Protein AF-A0A8E0MFL0-F1 (afdb_monomer_lite)

Organism: NCBI:txid1256207

Sequence (72 aa):
MALTLVLNDFSGPLDLLWHLIRTNEVDIYDIPIAEITAQYLDYLHQMQDLALDVAGDYFVMAANLMVLKSRL

Foldseek 3Di:
DDPPCPPDPQPAQVSVLVVLCVVVVDDPVDDPLVVSLVVLVVVVVVVVVVPDPPDVRSVVVSVVSVVVVVVD

Secondary structure (DSSP, 8-state):
----------SSHHHHHHHHHHHTT--TTS--HHHHHHHHHHHHHHHHHTT----HHHHHHHHHHHHHHHH-

pLDDT: mean 73.68, std 15.13, range [33.97, 90.69]

Radius of gyration: 13.29 Å; chains: 1; bounding box: 28×21×48 Å

InterPro domains:
  IPR003768 Segregation and condensation protein A [PF02616] (20-71)
  IPR003768 Segregation and condensation protein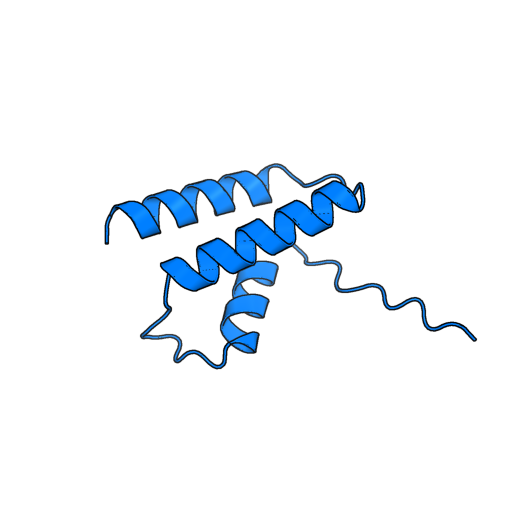 A [PTHR33969] (2-71)

Structure (mmCIF, N/CA/C/O backbone):
data_AF-A0A8E0MFL0-F1
#
_entry.id   AF-A0A8E0MFL0-F1
#
loop_
_atom_site.group_PDB
_atom_site.id
_atom_site.type_symbol
_atom_site.label_atom_id
_atom_site.label_alt_id
_atom_site.label_comp_id
_atom_site.label_asym_id
_atom_site.label_entity_id
_atom_site.label_seq_id
_atom_site.pdbx_PDB_ins_code
_atom_site.Cartn_x
_atom_site.Cartn_y
_atom_site.Cartn_z
_atom_site.occupancy
_atom_site.B_iso_or_equiv
_atom_site.auth_seq_id
_atom_site.auth_comp_id
_atom_site.auth_asym_id
_atom_site.auth_atom_id
_atom_site.pdbx_PDB_model_num
ATOM 1 N N . MET A 1 1 ? -5.405 -9.430 -33.141 1.00 37.00 1 MET A N 1
ATOM 2 C CA . MET A 1 1 ? -4.629 -8.440 -32.368 1.00 37.00 1 MET A CA 1
ATOM 3 C C . MET A 1 1 ? -4.773 -8.826 -30.911 1.00 37.00 1 MET A C 1
ATOM 5 O O . MET A 1 1 ? -5.885 -8.771 -30.408 1.00 37.00 1 MET A O 1
ATOM 9 N N . ALA A 1 2 ? -3.715 -9.342 -30.286 1.00 40.75 2 ALA A N 1
ATOM 10 C CA . ALA A 1 2 ? -3.730 -9.569 -28.846 1.0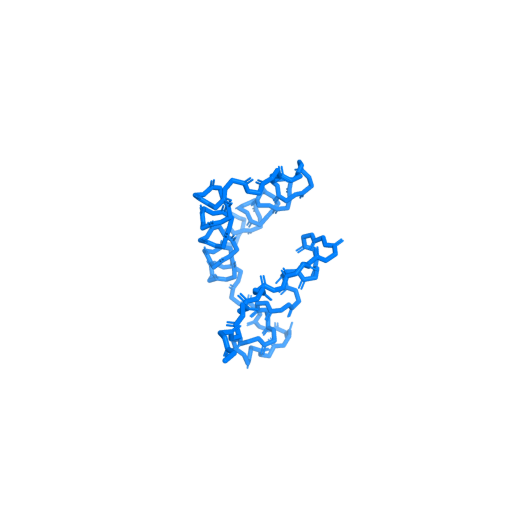0 40.75 2 ALA A CA 1
ATOM 11 C C . ALA A 1 2 ? -3.601 -8.193 -28.187 1.00 40.75 2 ALA A C 1
ATOM 13 O O . ALA A 1 2 ? -2.618 -7.496 -28.433 1.00 40.75 2 ALA A O 1
ATOM 14 N N . LEU A 1 3 ? -4.624 -7.766 -27.444 1.00 37.97 3 LEU A N 1
ATOM 15 C CA . LEU A 1 3 ? -4.478 -6.626 -26.550 1.00 37.97 3 LEU A CA 1
ATOM 16 C C . LEU A 1 3 ? -3.488 -7.066 -25.472 1.00 37.97 3 LEU A C 1
ATOM 18 O O . LEU A 1 3 ? -3.837 -7.851 -24.592 1.00 37.97 3 LEU A O 1
ATOM 22 N N . THR A 1 4 ? -2.249 -6.597 -25.560 1.00 33.97 4 THR A N 1
ATOM 23 C CA . THR A 1 4 ? -1.347 -6.621 -24.415 1.00 33.97 4 THR A CA 1
ATOM 24 C C . THR A 1 4 ? -1.939 -5.649 -23.404 1.00 33.97 4 THR A C 1
ATOM 26 O O . THR A 1 4 ? -1.816 -4.435 -23.544 1.00 33.97 4 THR A O 1
ATOM 29 N N . LEU A 1 5 ? -2.690 -6.189 -22.448 1.00 36.84 5 LEU A N 1
ATOM 30 C CA . LEU A 1 5 ? -3.209 -5.470 -21.293 1.00 36.84 5 LEU A CA 1
ATOM 31 C C . LEU A 1 5 ? -2.000 -5.117 -20.416 1.00 36.84 5 LEU A C 1
ATOM 33 O O . LEU A 1 5 ? -1.601 -5.888 -19.550 1.00 36.84 5 LEU A O 1
ATOM 37 N N . VAL A 1 6 ? -1.352 -3.990 -20.714 1.00 45.84 6 VAL A N 1
ATOM 38 C CA . VAL A 1 6 ? -0.332 -3.401 -19.842 1.00 45.84 6 VAL A CA 1
ATOM 39 C C . VAL A 1 6 ? -1.098 -2.794 -18.672 1.00 45.84 6 VAL A C 1
ATOM 41 O O . VAL A 1 6 ? -1.684 -1.719 -18.788 1.00 45.84 6 VAL A O 1
ATOM 44 N N . LEU A 1 7 ? -1.217 -3.552 -17.583 1.00 48.50 7 LEU A N 1
ATOM 45 C CA . LEU A 1 7 ? -1.863 -3.099 -16.357 1.00 48.50 7 LEU A CA 1
ATOM 46 C C . LEU A 1 7 ? -0.960 -2.047 -15.694 1.00 48.50 7 LEU A C 1
ATOM 48 O O . LEU A 1 7 ? -0.052 -2.381 -14.949 1.00 48.50 7 LEU A O 1
ATOM 52 N N . ASN A 1 8 ? -1.244 -0.786 -16.029 1.00 56.47 8 ASN A N 1
ATOM 53 C CA . ASN A 1 8 ? -0.921 0.459 -15.327 1.00 56.47 8 ASN A CA 1
ATOM 54 C C . ASN A 1 8 ? 0.548 0.675 -14.904 1.00 56.47 8 ASN A C 1
ATOM 56 O O . ASN A 1 8 ? 0.968 0.277 -13.819 1.00 56.47 8 ASN A O 1
ATOM 60 N N . ASP A 1 9 ? 1.278 1.457 -15.709 1.00 63.72 9 ASP A N 1
ATOM 61 C CA . ASP A 1 9 ? 2.494 2.170 -15.292 1.00 63.72 9 ASP A CA 1
ATOM 62 C C . ASP A 1 9 ? 2.123 3.258 -14.266 1.00 63.72 9 ASP A C 1
ATOM 64 O O . ASP A 1 9 ? 1.945 4.432 -14.604 1.00 63.72 9 ASP A O 1
ATOM 68 N N . PHE A 1 10 ? 1.932 2.871 -13.004 1.00 73.62 10 PHE A N 1
ATOM 69 C CA . PHE A 1 10 ? 1.723 3.837 -11.927 1.00 73.62 10 PHE A CA 1
ATOM 70 C C . PHE A 1 10 ? 2.920 4.780 -11.836 1.00 73.62 10 PHE A C 1
ATOM 72 O O . PHE A 1 10 ? 4.077 4.352 -11.806 1.00 73.62 10 PHE A O 1
ATOM 79 N N . SER A 1 11 ? 2.645 6.080 -11.728 1.00 75.06 11 SER A N 1
ATOM 80 C CA . SER A 1 11 ? 3.702 7.102 -11.659 1.00 75.06 11 SER A CA 1
ATOM 81 C C . SER A 1 11 ? 4.410 7.153 -10.293 1.00 75.06 11 SER A C 1
ATOM 83 O O . SER A 1 11 ? 5.271 8.003 -10.072 1.00 75.06 11 SER A O 1
ATOM 85 N N . GLY A 1 12 ? 4.041 6.274 -9.356 1.00 81.00 12 GLY A N 1
ATOM 86 C CA . GLY A 1 12 ? 4.622 6.184 -8.021 1.00 81.00 12 GLY A CA 1
ATOM 87 C C . GLY A 1 12 ? 3.685 5.534 -6.992 1.00 81.00 12 GLY A C 1
ATOM 88 O O . GLY A 1 12 ? 2.532 5.211 -7.295 1.00 81.00 12 GLY A O 1
ATOM 89 N N . PRO A 1 13 ? 4.141 5.396 -5.735 1.00 83.69 13 PRO A N 1
ATOM 90 C CA . PRO A 1 13 ? 3.401 4.696 -4.682 1.00 83.69 13 PRO A CA 1
ATOM 91 C C . PRO A 1 13 ? 2.084 5.377 -4.280 1.00 83.69 13 PRO A C 1
ATOM 93 O O . PRO A 1 13 ? 1.140 4.705 -3.871 1.00 83.69 13 PRO A O 1
ATOM 96 N N . LEU A 1 14 ? 1.994 6.706 -4.409 1.00 86.38 14 LEU A N 1
ATOM 97 C CA . LEU A 1 14 ? 0.766 7.453 -4.111 1.00 86.38 14 LEU A CA 1
ATOM 98 C C . LEU A 1 14 ? -0.325 7.239 -5.163 1.00 86.38 14 LEU A C 1
ATOM 100 O O . LEU A 1 14 ? -1.500 7.206 -4.813 1.00 86.38 14 LEU A O 1
ATOM 104 N N . ASP A 1 15 ? 0.057 7.085 -6.429 1.00 85.00 15 ASP A N 1
ATOM 105 C CA . ASP A 1 15 ? -0.881 6.833 -7.526 1.00 85.00 15 ASP A CA 1
ATOM 106 C C . ASP A 1 15 ? -1.478 5.423 -7.408 1.00 85.00 15 ASP A C 1
ATOM 108 O O . ASP A 1 15 ? -2.692 5.239 -7.490 1.00 85.00 15 ASP A O 1
ATOM 112 N N . LEU A 1 16 ? -0.637 4.443 -7.057 1.00 84.25 16 LEU A N 1
ATOM 113 C CA . LEU A 1 16 ? -1.089 3.101 -6.691 1.00 84.25 16 LEU A CA 1
ATOM 114 C C . LEU A 1 16 ? -2.053 3.140 -5.493 1.00 84.25 16 LEU A C 1
ATOM 116 O O . LEU A 1 16 ? -3.128 2.548 -5.548 1.00 84.25 16 LEU A O 1
ATOM 120 N N . LEU A 1 17 ? -1.722 3.874 -4.427 1.00 85.19 17 LEU A N 1
ATOM 121 C CA . LEU A 1 17 ? -2.623 4.024 -3.280 1.00 85.19 17 LEU A CA 1
ATOM 122 C C . LEU A 1 17 ? -3.958 4.668 -3.656 1.00 85.19 17 LEU A C 1
ATOM 124 O O . LEU A 1 17 ? -5.011 4.182 -3.246 1.00 85.19 17 LEU A O 1
ATOM 128 N N . TRP A 1 18 ? -3.926 5.734 -4.452 1.00 82.81 18 TRP A N 1
ATOM 129 C CA . TRP A 1 18 ? -5.130 6.401 -4.934 1.00 82.81 18 TRP A CA 1
ATOM 130 C C . TRP A 1 18 ? -6.008 5.457 -5.758 1.00 82.81 18 TRP A C 1
ATOM 132 O O . TRP A 1 18 ? -7.229 5.422 -5.586 1.00 82.81 18 TRP A O 1
ATOM 142 N N . HIS A 1 19 ? -5.389 4.644 -6.613 1.00 84.06 19 HIS A N 1
ATOM 143 C CA . HIS A 1 19 ? -6.082 3.615 -7.373 1.00 84.06 19 HIS A CA 1
ATOM 144 C C . HIS A 1 19 ? -6.761 2.580 -6.466 1.00 84.06 19 HIS A C 1
ATOM 146 O O . HIS A 1 19 ? -7.930 2.260 -6.691 1.00 84.06 19 HIS A O 1
ATOM 152 N N . LEU A 1 20 ? -6.071 2.094 -5.431 1.00 81.81 20 LEU A N 1
ATOM 153 C CA . LEU A 1 20 ? -6.624 1.125 -4.479 1.00 81.81 20 LEU A CA 1
ATOM 154 C C . LEU A 1 20 ? -7.780 1.720 -3.665 1.00 81.81 20 LEU A C 1
ATOM 156 O O . LEU A 1 20 ? -8.820 1.082 -3.520 1.00 81.81 20 LEU A O 1
ATOM 160 N N . ILE A 1 21 ? -7.652 2.963 -3.196 1.00 81.06 21 ILE A N 1
ATOM 161 C CA . ILE A 1 21 ? -8.723 3.654 -2.460 1.00 81.06 21 ILE A CA 1
ATOM 162 C C . ILE A 1 21 ? -9.959 3.829 -3.351 1.00 81.06 21 ILE A C 1
ATOM 164 O O . ILE A 1 21 ? -11.074 3.533 -2.926 1.00 81.06 21 ILE A O 1
ATOM 168 N N . ARG A 1 22 ? -9.770 4.243 -4.612 1.00 77.19 22 ARG A N 1
ATOM 169 C CA . ARG A 1 22 ? -10.874 4.441 -5.561 1.00 77.19 22 ARG A CA 1
ATOM 170 C C . ARG A 1 22 ? -11.559 3.131 -5.957 1.00 77.19 22 ARG A C 1
ATOM 172 O O . ARG A 1 22 ? -12.765 3.125 -6.166 1.00 77.19 22 ARG A O 1
ATOM 179 N N . THR A 1 23 ? -10.798 2.045 -6.097 1.00 72.19 23 THR A N 1
ATOM 180 C CA . THR A 1 23 ? -11.320 0.742 -6.550 1.00 72.19 23 THR A CA 1
ATOM 181 C C . THR A 1 23 ? -12.164 0.054 -5.483 1.00 72.19 23 THR A C 1
ATOM 1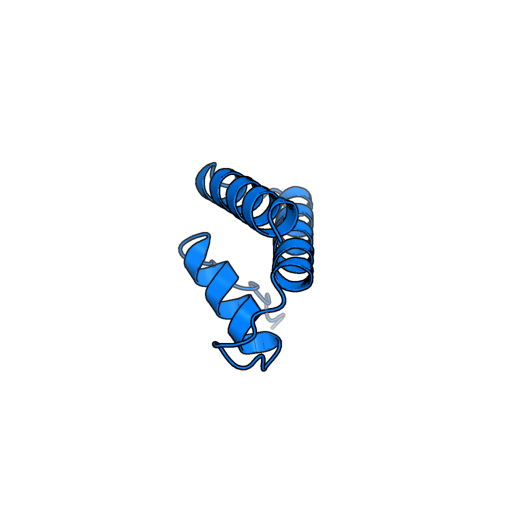83 O O . THR A 1 23 ? -13.124 -0.626 -5.823 1.00 72.19 23 THR A O 1
ATOM 186 N N . ASN A 1 24 ? -11.856 0.267 -4.205 1.00 66.69 24 ASN A N 1
ATOM 187 C CA . ASN A 1 24 ? -12.629 -0.308 -3.106 1.00 66.69 24 ASN A CA 1
ATOM 188 C C . ASN A 1 24 ? -13.895 0.500 -2.751 1.00 66.69 24 ASN A C 1
ATOM 190 O O . ASN A 1 24 ? -14.548 0.168 -1.769 1.00 66.69 24 ASN A O 1
ATOM 194 N N . GLU A 1 25 ? -14.233 1.558 -3.509 1.00 59.91 25 GLU A N 1
ATOM 195 C CA . GLU A 1 25 ? -15.391 2.443 -3.257 1.00 59.91 25 GLU A CA 1
ATOM 196 C C . GLU A 1 25 ? -15.492 2.927 -1.797 1.00 59.91 25 GLU A C 1
ATOM 198 O O . GLU A 1 25 ? -16.575 3.193 -1.278 1.00 59.91 25 GLU A O 1
ATOM 203 N N . VAL A 1 26 ? -14.348 3.039 -1.119 1.00 59.47 26 VAL A N 1
ATOM 204 C CA . VAL A 1 26 ? -14.308 3.396 0.295 1.00 59.47 26 VAL A CA 1
ATOM 205 C C . VAL A 1 26 ? -14.521 4.895 0.424 1.00 59.47 26 VAL A C 1
ATOM 207 O O . VAL A 1 26 ? -13.878 5.688 -0.269 1.00 59.47 26 VAL A O 1
ATOM 210 N N . ASP A 1 27 ? -15.408 5.288 1.335 1.00 58.94 27 ASP A N 1
ATOM 211 C CA . ASP A 1 27 ? -15.518 6.673 1.764 1.00 58.94 27 ASP A CA 1
ATOM 212 C C . ASP A 1 27 ? -14.132 7.154 2.236 1.00 58.94 27 ASP A C 1
ATOM 214 O O . ASP A 1 27 ? -13.501 6.529 3.091 1.00 58.94 27 ASP A O 1
ATOM 218 N N . ILE A 1 28 ? -13.620 8.248 1.662 1.00 57.62 28 ILE A N 1
ATOM 219 C CA . ILE A 1 28 ? -12.248 8.740 1.905 1.00 57.62 28 ILE A CA 1
ATOM 220 C C . ILE A 1 28 ? -11.973 9.064 3.383 1.00 57.62 28 ILE A C 1
ATOM 222 O O . ILE A 1 28 ? -10.819 9.244 3.775 1.00 57.62 28 ILE A O 1
ATOM 226 N N . TYR A 1 29 ? -13.030 9.173 4.190 1.00 57.47 29 TYR A N 1
ATOM 227 C CA . TYR A 1 29 ? -12.975 9.447 5.620 1.00 57.47 29 TYR A CA 1
ATOM 228 C C . TYR A 1 29 ? -12.866 8.186 6.489 1.00 57.47 29 TYR A C 1
ATOM 230 O O . TYR A 1 29 ? -12.466 8.308 7.646 1.00 57.47 29 TYR A O 1
ATOM 238 N N . ASP A 1 30 ? -13.168 7.001 5.951 1.00 65.19 30 ASP A N 1
ATOM 239 C CA . ASP A 1 30 ? -13.134 5.720 6.671 1.00 65.19 30 ASP A CA 1
ATOM 240 C C . ASP A 1 30 ? -12.303 4.688 5.902 1.00 65.19 30 ASP A C 1
ATOM 242 O O . ASP A 1 30 ? -12.773 3.627 5.507 1.00 65.19 30 ASP A O 1
ATOM 246 N N . ILE A 1 31 ? -11.046 5.041 5.619 1.00 69.12 31 ILE A N 1
ATOM 247 C CA . ILE A 1 31 ? -10.128 4.171 4.882 1.00 69.12 31 ILE A CA 1
ATO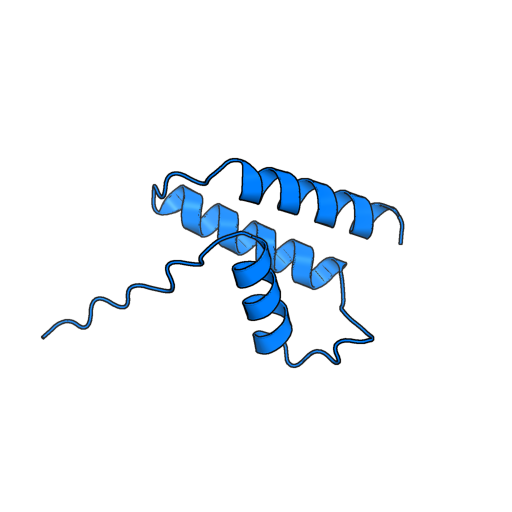M 248 C C . ILE A 1 31 ? -9.712 3.002 5.788 1.00 69.12 31 ILE A C 1
ATOM 250 O O . ILE A 1 31 ? -8.975 3.236 6.754 1.00 69.12 31 ILE A O 1
ATOM 254 N N . PRO A 1 32 ? -10.076 1.739 5.476 1.00 78.81 32 PRO A N 1
ATOM 255 C CA . PRO A 1 32 ? -9.611 0.578 6.218 1.00 78.81 32 PRO A CA 1
ATOM 256 C C . PRO A 1 32 ? -8.119 0.382 5.939 1.00 78.81 32 PRO A C 1
ATOM 258 O O . PRO A 1 32 ? -7.714 -0.352 5.036 1.00 78.81 32 PRO A O 1
ATOM 261 N N . ILE A 1 33 ? -7.271 1.044 6.734 1.00 81.56 33 ILE A N 1
ATOM 262 C CA . ILE A 1 33 ? -5.806 1.020 6.589 1.00 81.56 33 ILE A CA 1
ATOM 263 C C . ILE A 1 33 ? -5.292 -0.419 6.522 1.00 81.56 33 ILE A C 1
ATOM 265 O O . ILE A 1 33 ? -4.397 -0.723 5.738 1.00 81.56 33 ILE A O 1
ATOM 269 N N . ALA A 1 34 ? -5.884 -1.324 7.303 1.00 84.06 34 ALA A N 1
ATOM 270 C CA . ALA A 1 34 ? -5.521 -2.733 7.310 1.00 84.06 34 ALA A CA 1
ATOM 271 C C . ALA A 1 34 ? -5.727 -3.423 5.952 1.00 84.06 34 ALA A C 1
ATOM 273 O O . ALA A 1 34 ? -4.884 -4.240 5.574 1.00 84.06 34 ALA A O 1
ATOM 274 N N . GLU A 1 35 ? -6.811 -3.091 5.251 1.00 84.00 35 GLU A N 1
ATOM 275 C CA . GLU A 1 35 ? -7.186 -3.663 3.959 1.00 84.00 35 GLU A CA 1
ATOM 276 C C . GLU A 1 35 ? -6.367 -3.040 2.827 1.00 84.00 35 GLU A C 1
ATOM 278 O O . GLU A 1 35 ? -5.735 -3.765 2.061 1.00 84.00 35 GLU A O 1
ATOM 283 N N . ILE A 1 36 ? -6.255 -1.708 2.796 1.00 85.00 36 ILE A N 1
ATOM 284 C CA . ILE A 1 36 ? -5.419 -1.001 1.812 1.00 85.00 36 ILE A CA 1
ATOM 285 C C . ILE A 1 36 ? -3.956 -1.436 1.916 1.00 85.00 36 ILE A C 1
ATOM 287 O O . ILE A 1 36 ? -3.304 -1.653 0.899 1.00 85.00 36 ILE A O 1
ATOM 291 N N . THR A 1 37 ? -3.439 -1.625 3.135 1.00 87.19 37 THR A N 1
ATOM 292 C CA . THR A 1 37 ? -2.074 -2.136 3.336 1.00 87.19 37 THR A CA 1
ATOM 293 C C . THR A 1 37 ? -1.910 -3.534 2.743 1.00 87.19 37 THR A C 1
ATOM 295 O O . THR A 1 37 ? -0.890 -3.808 2.119 1.00 87.19 37 THR A O 1
ATOM 298 N N . ALA A 1 38 ? -2.892 -4.421 2.931 1.00 87.50 38 ALA A N 1
ATOM 299 C CA . ALA A 1 38 ? -2.824 -5.785 2.411 1.00 87.50 38 ALA A CA 1
ATOM 300 C C . ALA A 1 38 ? -2.822 -5.783 0.877 1.00 87.50 38 ALA A C 1
ATOM 302 O O . ALA A 1 38 ? -1.926 -6.355 0.265 1.00 87.50 38 ALA A O 1
ATOM 303 N N . GLN A 1 39 ? -3.745 -5.037 0.270 1.00 85.62 39 GLN A N 1
ATOM 304 C CA . GLN A 1 39 ? -3.839 -4.925 -1.185 1.00 85.62 39 GLN A CA 1
ATOM 305 C C . GLN A 1 39 ? -2.596 -4.272 -1.804 1.00 85.62 39 GLN A C 1
ATOM 307 O O . GLN A 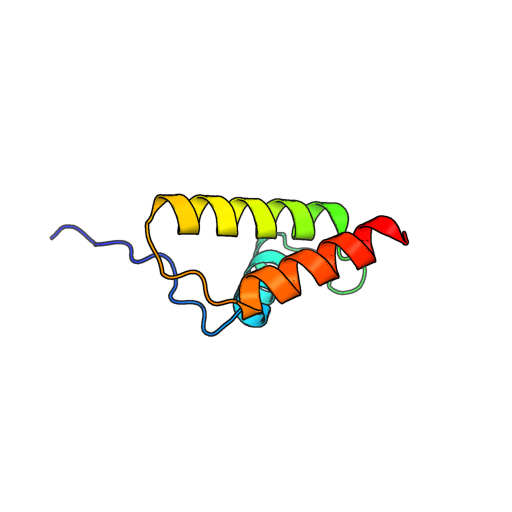1 39 ? -2.127 -4.699 -2.857 1.00 85.62 39 GLN A O 1
ATOM 312 N N . TYR A 1 40 ? -2.030 -3.262 -1.139 1.00 88.19 40 TYR A N 1
ATOM 313 C CA . TYR A 1 40 ? -0.794 -2.619 -1.581 1.00 88.19 40 TYR A CA 1
ATOM 314 C C . TYR A 1 40 ? 0.382 -3.606 -1.593 1.00 88.19 40 TYR A C 1
ATOM 316 O O . TYR A 1 40 ? 1.138 -3.652 -2.561 1.00 88.19 40 TYR A O 1
ATOM 324 N N . LEU A 1 41 ? 0.521 -4.432 -0.550 1.00 87.25 41 LEU A N 1
ATOM 325 C CA . LEU A 1 41 ? 1.558 -5.467 -0.484 1.00 87.25 41 LEU A CA 1
ATOM 326 C C . LEU A 1 41 ? 1.343 -6.570 -1.524 1.00 87.25 41 LEU A C 1
ATOM 328 O O . LEU A 1 41 ? 2.302 -6.977 -2.174 1.00 87.25 41 LEU A O 1
ATOM 332 N N . ASP A 1 42 ? 0.102 -7.010 -1.724 1.00 87.81 42 ASP A N 1
ATOM 333 C CA . ASP A 1 42 ? -0.233 -8.014 -2.738 1.00 87.81 42 ASP A CA 1
ATOM 334 C C . ASP A 1 42 ? 0.085 -7.520 -4.152 1.00 87.81 42 ASP A C 1
ATOM 336 O O . ASP A 1 42 ? 0.563 -8.296 -4.983 1.00 87.81 42 ASP A O 1
ATOM 340 N N . TYR A 1 43 ? -0.126 -6.229 -4.422 1.00 83.88 43 TYR A N 1
ATOM 341 C CA . TYR A 1 43 ? 0.269 -5.620 -5.688 1.00 83.88 43 TYR A CA 1
ATOM 342 C C . TYR A 1 43 ? 1.794 -5.612 -5.853 1.00 83.88 43 TYR A C 1
ATOM 344 O O . TYR A 1 43 ? 2.301 -6.003 -6.903 1.00 83.88 43 TYR A O 1
ATOM 352 N N . LEU A 1 44 ? 2.543 -5.239 -4.808 1.00 81.81 44 LEU A N 1
ATOM 353 C CA . LEU A 1 44 ? 4.009 -5.269 -4.852 1.00 81.81 44 LEU A CA 1
ATOM 354 C C . LEU A 1 44 ? 4.573 -6.676 -5.063 1.00 81.81 44 LEU A C 1
ATOM 356 O O . LEU A 1 44 ? 5.537 -6.824 -5.813 1.00 81.81 44 LEU A O 1
ATOM 360 N N . HIS A 1 45 ? 3.983 -7.703 -4.450 1.00 82.56 45 HIS A N 1
ATOM 361 C CA . HIS A 1 45 ? 4.404 -9.089 -4.671 1.00 82.56 45 HIS A CA 1
ATOM 362 C C . HIS A 1 45 ? 4.162 -9.524 -6.122 1.00 82.56 45 HIS A C 1
ATOM 364 O O . HIS A 1 45 ? 5.059 -10.072 -6.757 1.00 82.56 45 HIS A O 1
ATOM 370 N N . GLN A 1 46 ? 3.002 -9.187 -6.693 1.00 79.06 46 GLN A N 1
ATOM 371 C CA . GLN A 1 46 ? 2.715 -9.463 -8.105 1.00 79.06 46 GLN A CA 1
ATOM 372 C C . GLN A 1 46 ? 3.677 -8.723 -9.049 1.00 79.06 46 GLN A C 1
ATOM 374 O O . GLN A 1 46 ? 4.085 -9.276 -10.069 1.00 79.06 46 GLN A O 1
ATOM 379 N N . MET A 1 47 ? 4.084 -7.495 -8.707 1.00 72.50 47 MET A N 1
ATOM 380 C CA . MET A 1 47 ? 5.094 -6.748 -9.468 1.00 72.50 47 MET A CA 1
ATOM 381 C C . MET A 1 47 ? 6.496 -7.365 -9.370 1.00 72.50 47 MET A C 1
ATOM 383 O O . MET A 1 47 ? 7.222 -7.361 -10.366 1.00 72.50 47 MET A O 1
ATOM 387 N N . GLN A 1 48 ? 6.881 -7.890 -8.200 1.00 66.25 48 GLN A N 1
ATOM 388 C CA . GLN 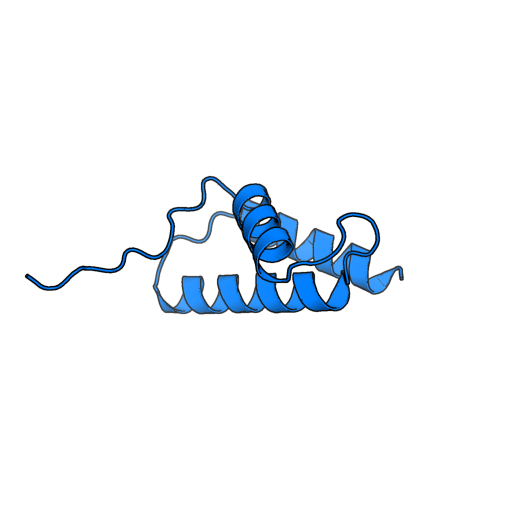A 1 48 ? 8.152 -8.605 -8.023 1.00 66.25 48 GLN A CA 1
ATOM 389 C C . GLN A 1 48 ? 8.205 -9.866 -8.888 1.00 66.25 48 GLN A C 1
ATOM 391 O O . GLN A 1 48 ? 9.212 -10.105 -9.556 1.00 66.25 48 GLN A O 1
ATOM 396 N N . ASP A 1 49 ? 7.110 -10.625 -8.936 1.00 62.78 49 ASP A N 1
ATOM 397 C CA . ASP A 1 49 ? 7.006 -11.834 -9.760 1.00 62.78 49 ASP A CA 1
ATOM 398 C C . ASP A 1 49 ? 7.041 -11.524 -11.271 1.00 62.78 49 ASP A C 1
ATOM 400 O O . ASP A 1 49 ? 7.444 -12.367 -12.076 1.00 62.78 49 ASP A O 1
ATOM 404 N N . LEU A 1 50 ? 6.675 -10.297 -11.662 1.00 57.41 50 LEU A N 1
ATOM 405 C CA . LEU A 1 50 ? 6.715 -9.788 -13.039 1.00 57.41 50 LEU A CA 1
ATOM 406 C C . LEU A 1 50 ? 8.043 -9.101 -13.419 1.00 57.41 50 LEU A C 1
ATOM 408 O O . LEU A 1 50 ? 8.155 -8.582 -14.530 1.00 57.41 50 LEU A O 1
ATOM 412 N N . ALA A 1 51 ? 9.056 -9.129 -12.541 1.00 55.19 51 ALA A N 1
ATOM 413 C CA . ALA A 1 51 ? 10.393 -8.563 -12.764 1.00 55.19 51 ALA A CA 1
ATOM 414 C C . ALA A 1 51 ? 10.404 -7.065 -13.134 1.00 55.19 51 ALA A C 1
ATOM 416 O O . ALA A 1 51 ? 11.275 -6.603 -13.873 1.00 55.19 51 ALA A O 1
ATOM 417 N N . LEU A 1 52 ? 9.444 -6.294 -12.618 1.00 58.94 52 LEU A N 1
ATOM 418 C CA . LEU A 1 52 ? 9.531 -4.837 -12.652 1.00 58.94 52 LEU A CA 1
ATOM 419 C C . LEU A 1 52 ? 10.551 -4.410 -11.594 1.00 58.94 52 LEU A C 1
ATOM 421 O O . LEU A 1 52 ? 10.460 -4.854 -10.452 1.00 58.94 52 LEU A O 1
ATOM 425 N N . ASP A 1 53 ? 11.518 -3.566 -11.960 1.00 59.97 53 ASP A N 1
ATOM 426 C CA . ASP A 1 53 ? 12.429 -2.915 -11.012 1.00 59.97 53 ASP A CA 1
ATOM 427 C C . ASP A 1 53 ? 11.593 -2.119 -9.995 1.00 59.97 53 ASP A C 1
ATOM 429 O O . ASP A 1 53 ? 11.243 -0.957 -10.214 1.00 59.97 53 ASP A O 1
ATOM 433 N N . VAL A 1 54 ? 11.198 -2.765 -8.894 1.00 63.69 54 VAL A N 1
ATOM 434 C CA . VAL A 1 54 ? 10.352 -2.152 -7.872 1.00 63.69 54 VAL A CA 1
ATOM 435 C C . VAL A 1 54 ? 11.173 -1.056 -7.203 1.00 63.69 54 VAL A C 1
ATOM 437 O O . VAL A 1 54 ? 12.087 -1.324 -6.422 1.00 63.69 54 VAL A O 1
ATOM 440 N N . ALA A 1 55 ? 10.869 0.195 -7.547 1.00 71.69 55 ALA A N 1
ATOM 441 C CA . ALA A 1 55 ? 11.581 1.354 -7.031 1.00 71.69 55 ALA A CA 1
ATOM 442 C C . ALA A 1 55 ? 11.482 1.420 -5.495 1.00 71.69 55 ALA A C 1
ATOM 444 O O . ALA A 1 55 ? 10.431 1.142 -4.913 1.00 71.69 55 ALA A O 1
ATOM 445 N N . GLY A 1 56 ? 12.570 1.827 -4.829 1.00 78.12 56 GLY A N 1
ATOM 446 C CA . GLY A 1 56 ? 12.668 1.882 -3.362 1.00 78.12 56 GLY A CA 1
ATOM 447 C C . GLY A 1 56 ? 11.539 2.665 -2.679 1.00 78.12 56 GLY A C 1
ATOM 448 O O . GLY A 1 56 ? 11.119 2.308 -1.578 1.00 78.12 56 GLY A O 1
ATOM 449 N N . ASP A 1 57 ? 10.981 3.664 -3.362 1.00 81.44 57 ASP A N 1
ATOM 450 C CA . ASP A 1 57 ? 9.863 4.481 -2.882 1.00 81.44 57 ASP A CA 1
ATOM 451 C C . ASP A 1 57 ? 8.603 3.653 -2.578 1.00 81.44 57 ASP A C 1
ATOM 453 O O . ASP A 1 57 ? 7.866 3.957 -1.634 1.00 81.44 57 ASP A O 1
ATOM 457 N N . TYR A 1 58 ? 8.376 2.560 -3.315 1.00 84.50 58 TYR A N 1
ATOM 458 C CA . TYR A 1 58 ? 7.253 1.659 -3.065 1.00 84.50 58 TYR A CA 1
ATOM 459 C C . TYR A 1 58 ? 7.405 0.897 -1.746 1.00 84.50 58 TYR A C 1
ATOM 461 O O . TYR A 1 58 ? 6.425 0.765 -1.006 1.00 84.50 58 TYR A O 1
ATOM 469 N N . PHE A 1 59 ? 8.623 0.458 -1.412 1.00 84.06 59 PHE A N 1
ATOM 470 C CA . PHE A 1 59 ? 8.912 -0.213 -0.142 1.00 84.06 59 PHE A CA 1
ATOM 471 C C . PHE A 1 59 ? 8.869 0.750 1.045 1.00 84.06 59 PHE A C 1
ATOM 473 O O . PHE A 1 59 ? 8.377 0.381 2.113 1.00 84.06 59 PHE A O 1
ATOM 480 N N . VAL A 1 60 ? 9.317 1.996 0.863 1.00 88.88 60 VAL A N 1
ATOM 481 C CA . VAL A 1 60 ? 9.176 3.043 1.889 1.00 88.88 60 VAL A CA 1
ATOM 482 C C . VAL A 1 60 ? 7.699 3.272 2.212 1.00 88.88 60 VAL A C 1
ATOM 484 O O . VAL A 1 60 ? 7.322 3.333 3.384 1.00 88.88 60 VAL A O 1
ATOM 487 N N . MET A 1 61 ? 6.839 3.335 1.193 1.00 89.94 61 MET A N 1
ATOM 488 C CA . MET A 1 61 ? 5.401 3.465 1.412 1.00 89.94 61 MET A CA 1
ATOM 489 C C . MET A 1 61 ? 4.796 2.226 2.086 1.00 89.94 61 MET A C 1
ATOM 491 O O . MET A 1 61 ? 4.030 2.374 3.036 1.00 89.94 61 MET A O 1
ATOM 495 N N . ALA A 1 62 ? 5.179 1.015 1.669 1.00 86.56 62 ALA A N 1
ATOM 496 C CA . ALA A 1 62 ? 4.746 -0.219 2.329 1.00 86.56 62 ALA A CA 1
ATOM 497 C C . ALA A 1 62 ? 5.070 -0.204 3.834 1.00 86.56 62 ALA A C 1
ATOM 499 O O . ALA A 1 62 ? 4.207 -0.502 4.661 1.00 86.56 62 ALA A O 1
ATOM 500 N N . ALA A 1 63 ? 6.288 0.205 4.200 1.00 88.69 63 ALA A N 1
ATOM 501 C CA . ALA A 1 63 ? 6.699 0.325 5.596 1.00 88.69 63 ALA A CA 1
ATOM 502 C C . ALA A 1 63 ? 5.857 1.362 6.359 1.00 88.69 63 ALA A C 1
ATOM 504 O O . ALA A 1 63 ? 5.427 1.099 7.483 1.00 88.69 63 ALA A O 1
ATOM 505 N N . ASN A 1 64 ? 5.561 2.513 5.746 1.00 90.69 64 ASN A N 1
ATOM 506 C CA . ASN A 1 64 ? 4.701 3.533 6.352 1.00 90.69 64 ASN A CA 1
ATOM 507 C C . ASN A 1 64 ? 3.284 3.007 6.615 1.00 90.69 64 ASN A C 1
ATOM 509 O O . ASN A 1 64 ? 2.751 3.212 7.706 1.00 90.69 64 ASN A O 1
ATOM 513 N N . LEU A 1 65 ? 2.693 2.291 5.657 1.00 88.31 65 LEU A N 1
ATOM 514 C CA . LEU A 1 65 ? 1.373 1.676 5.813 1.00 88.31 65 LEU A CA 1
ATOM 515 C C . LEU A 1 65 ? 1.356 0.646 6.950 1.00 88.31 65 LEU A C 1
ATOM 517 O O . LEU A 1 65 ? 0.443 0.660 7.775 1.00 88.31 65 LEU A O 1
ATOM 521 N N . MET A 1 66 ? 2.397 -0.187 7.065 1.00 87.12 66 MET A N 1
ATOM 522 C CA . MET A 1 66 ? 2.533 -1.125 8.187 1.00 87.12 66 MET A CA 1
ATOM 523 C C . MET A 1 66 ? 2.624 -0.406 9.538 1.00 87.12 66 MET A C 1
ATOM 525 O O . MET A 1 66 ? 1.984 -0.826 10.502 1.00 87.12 66 MET A O 1
ATOM 529 N N . VAL A 1 67 ? 3.387 0.689 9.619 1.00 89.25 67 VAL A N 1
ATOM 530 C CA . VAL A 1 67 ? 3.497 1.498 10.844 1.00 89.25 67 VAL A CA 1
ATOM 531 C C . VAL A 1 67 ? 2.154 2.123 11.213 1.00 89.25 67 VAL A C 1
ATOM 533 O O . VAL A 1 67 ? 1.784 2.106 12.387 1.00 89.25 67 VAL A O 1
ATOM 536 N N . LEU A 1 68 ? 1.415 2.651 10.235 1.00 85.94 68 LEU A N 1
ATOM 537 C CA . LEU A 1 68 ? 0.077 3.202 10.453 1.00 85.94 68 LEU A CA 1
ATOM 538 C C . LEU A 1 68 ? -0.889 2.118 10.942 1.00 85.94 68 LEU A C 1
ATOM 540 O O . LEU A 1 68 ? -1.548 2.317 11.960 1.00 85.94 68 LEU A O 1
ATOM 544 N N . LYS A 1 69 ? -0.899 0.948 10.292 1.00 81.94 69 LYS A N 1
ATOM 545 C CA . LYS A 1 69 ? -1.698 -0.213 10.709 1.00 81.94 69 LYS A CA 1
ATOM 546 C C . LYS A 1 69 ? -1.364 -0.673 12.130 1.00 81.94 69 LYS A C 1
ATOM 548 O O . LYS A 1 69 ? -2.262 -1.064 12.856 1.00 81.94 69 LYS A O 1
ATOM 553 N N . SER A 1 70 ? -0.092 -0.642 12.527 1.00 85.81 70 SER A N 1
ATOM 554 C CA . SER A 1 70 ? 0.354 -1.108 13.847 1.00 85.81 70 SER A CA 1
ATOM 555 C C . SER A 1 70 ? -0.003 -0.167 15.005 1.00 85.81 70 SER A C 1
ATOM 557 O O . SER A 1 70 ? 0.120 -0.577 16.158 1.00 85.81 70 SER A O 1
ATOM 559 N N . ARG A 1 71 ? -0.332 1.100 14.730 1.00 84.81 71 ARG A N 1
ATOM 560 C CA . ARG A 1 71 ? -0.630 2.117 15.756 1.00 84.81 71 ARG A CA 1
ATOM 561 C C . ARG A 1 71 ? -2.127 2.292 16.025 1.00 84.81 71 ARG A C 1
ATOM 563 O O . ARG A 1 71 ? -2.464 2.986 16.982 1.00 84.81 71 ARG A O 1
ATOM 570 N N . LEU A 1 72 ? -2.971 1.722 15.167 1.00 67.44 72 LEU A N 1
ATOM 571 C CA . LEU A 1 72 ? -4.427 1.655 15.298 1.00 67.44 72 LEU A CA 1
ATOM 572 C C . LEU A 1 72 ? -4.816 0.401 16.086 1.00 67.44 72 LEU A C 1
ATOM 574 O O . LEU A 1 72 ? -5.760 0.511 16.896 1.00 67.44 72 LEU A O 1
#